Protein AF-A0A060BP38-F1 (afdb_monomer)

Organism: NCBI:txid157277

Structure (mmCIF, N/CA/C/O backbone):
data_AF-A0A060BP38-F1
#
_entry.id   AF-A0A060BP38-F1
#
loop_
_atom_site.group_PDB
_atom_site.id
_atom_site.type_symbol
_atom_site.label_atom_id
_atom_site.label_alt_id
_atom_site.label_comp_id
_atom_site.label_asym_id
_atom_site.label_entity_id
_atom_site.label_seq_id
_atom_site.pdbx_PDB_ins_code
_atom_site.Cartn_x
_atom_site.Cartn_y
_atom_site.Cartn_z
_atom_site.occupancy
_atom_site.B_iso_or_equiv
_atom_site.auth_seq_id
_atom_site.auth_comp_id
_atom_site.auth_asym_id
_atom_site.auth_atom_id
_atom_site.pdbx_PDB_model_num
ATOM 1 N N . MET A 1 1 ? -8.341 -36.238 33.546 1.00 37.19 1 MET A N 1
ATOM 2 C CA . MET A 1 1 ? -7.593 -36.518 32.301 1.00 37.19 1 MET A CA 1
ATOM 3 C C . MET A 1 1 ? -7.260 -35.201 31.612 1.00 37.19 1 MET A C 1
ATOM 5 O O . MET A 1 1 ? -8.121 -34.341 31.524 1.00 37.19 1 MET A O 1
ATOM 9 N N . ARG A 1 2 ? -5.976 -35.067 31.259 1.00 36.94 2 ARG A N 1
ATOM 10 C CA . ARG A 1 2 ? -5.231 -34.048 30.479 1.00 36.94 2 ARG A CA 1
ATOM 11 C C . ARG A 1 2 ? -6.098 -33.173 29.540 1.00 36.94 2 ARG A C 1
ATOM 13 O O . ARG A 1 2 ? -6.902 -33.711 28.799 1.00 36.94 2 ARG A O 1
ATOM 20 N N . SER A 1 3 ? -6.063 -31.841 29.684 1.00 38.38 3 SER A N 1
ATOM 21 C CA . SER A 1 3 ? -5.179 -30.884 28.969 1.00 38.38 3 SER A CA 1
ATOM 22 C C . SER A 1 3 ? -5.449 -30.795 27.460 1.00 38.38 3 SER A C 1
ATOM 24 O O . SER A 1 3 ? -5.231 -31.774 26.758 1.00 38.38 3 SER A O 1
ATOM 26 N N . ASN A 1 4 ? -5.861 -29.620 26.956 1.00 37.97 4 ASN A N 1
ATOM 27 C CA . ASN A 1 4 ? -4.975 -28.653 26.274 1.00 37.97 4 ASN A CA 1
ATOM 28 C C . ASN A 1 4 ? -5.787 -27.724 25.330 1.00 37.97 4 ASN A C 1
ATOM 30 O O . ASN A 1 4 ? -6.007 -28.056 24.171 1.00 37.97 4 ASN A O 1
ATOM 34 N N . SER A 1 5 ? -6.193 -26.536 25.792 1.00 39.47 5 SER A N 1
ATOM 35 C CA . SER A 1 5 ? -6.504 -25.414 24.887 1.00 39.47 5 SER A CA 1
ATOM 36 C C . SER A 1 5 ? -5.376 -24.412 25.033 1.00 39.47 5 SER A C 1
ATOM 38 O O . SER A 1 5 ? -5.380 -23.573 25.932 1.00 39.47 5 SER A O 1
ATOM 40 N N . SER A 1 6 ? -4.364 -24.565 24.183 1.00 40.12 6 SER A N 1
ATOM 41 C CA . SER A 1 6 ? -3.229 -23.660 24.062 1.00 40.12 6 SER A CA 1
ATOM 42 C C . SER A 1 6 ? -3.736 -22.244 23.794 1.00 40.12 6 SER A C 1
ATOM 44 O O . SER A 1 6 ? -4.094 -21.900 22.666 1.00 40.12 6 SER A O 1
ATOM 46 N N . ALA A 1 7 ? -3.779 -21.422 24.842 1.00 45.28 7 ALA A N 1
ATOM 47 C CA . ALA A 1 7 ? -3.919 -19.985 24.725 1.00 45.28 7 ALA A CA 1
ATOM 48 C C . ALA A 1 7 ? -2.702 -19.476 23.947 1.00 45.28 7 ALA A C 1
ATOM 50 O O . ALA A 1 7 ? -1.629 -19.277 24.511 1.00 45.28 7 ALA A O 1
ATOM 51 N N . THR A 1 8 ? -2.850 -19.322 22.631 1.00 42.62 8 THR A N 1
ATOM 52 C CA . THR A 1 8 ? -1.877 -18.612 21.801 1.00 42.62 8 THR A CA 1
ATOM 53 C C . THR A 1 8 ? -1.602 -17.266 22.472 1.00 42.62 8 THR A C 1
ATOM 55 O O . THR A 1 8 ? -2.559 -16.496 22.634 1.00 42.62 8 THR A O 1
ATOM 58 N N . PRO A 1 9 ? -0.359 -16.976 22.898 1.00 45.22 9 PRO A N 1
ATOM 59 C CA . PRO A 1 9 ? -0.040 -15.717 23.547 1.00 45.22 9 PRO A CA 1
ATOM 60 C C . PRO A 1 9 ? -0.418 -14.591 22.593 1.00 45.22 9 PRO A C 1
ATOM 62 O O . PRO A 1 9 ? 0.126 -14.496 21.493 1.00 45.22 9 PRO A O 1
ATOM 65 N N . ILE A 1 10 ? -1.393 -13.766 22.976 1.00 58.97 10 ILE A N 1
ATOM 66 C CA . ILE A 1 10 ? -1.665 -12.532 22.244 1.00 58.97 10 ILE A CA 1
ATOM 67 C C . ILE A 1 10 ? -0.373 -11.725 22.355 1.00 58.97 10 ILE A C 1
ATOM 69 O O . ILE A 1 10 ? 0.059 -11.468 23.484 1.00 58.97 10 ILE A O 1
ATOM 73 N N . PRO A 1 11 ? 0.273 -11.357 21.239 1.00 57.16 11 PRO A N 1
ATOM 74 C CA . PRO A 1 11 ? 1.526 -10.641 21.327 1.00 57.16 11 PRO A CA 1
ATOM 75 C C . PRO A 1 11 ? 1.292 -9.339 22.104 1.00 57.16 11 PRO A C 1
ATOM 77 O O . PRO A 1 11 ? 0.341 -8.590 21.863 1.00 57.16 11 PRO A O 1
ATOM 80 N N . THR A 1 12 ? 2.083 -9.169 23.162 1.00 59.12 12 THR A N 1
ATOM 81 C CA . THR A 1 12 ? 1.854 -8.197 24.228 1.00 59.12 12 THR A CA 1
ATOM 82 C C . THR A 1 12 ? 1.908 -6.784 23.665 1.00 59.12 12 THR A C 1
ATOM 84 O O . THR A 1 12 ? 2.858 -6.409 22.984 1.00 59.12 12 THR A O 1
ATOM 87 N N . ARG A 1 13 ? 0.911 -5.961 24.011 1.00 60.72 13 ARG A N 1
ATOM 88 C CA . ARG A 1 13 ? 0.808 -4.539 23.629 1.00 60.72 13 ARG A CA 1
ATOM 89 C C . ARG A 1 13 ? 2.143 -3.786 23.740 1.00 60.72 13 ARG A C 1
ATOM 91 O O . ARG A 1 13 ? 2.482 -3.011 22.859 1.00 60.72 13 ARG A O 1
ATOM 98 N N . LYS A 1 14 ? 2.918 -4.058 24.798 1.00 58.97 14 LYS A N 1
ATOM 99 C CA . LYS A 1 14 ? 4.245 -3.462 25.028 1.00 58.97 14 LYS A CA 1
ATOM 100 C C . LYS A 1 14 ? 5.256 -3.764 23.913 1.00 58.97 14 LYS A C 1
ATOM 102 O O . LYS A 1 14 ? 5.992 -2.869 23.531 1.00 58.97 14 LYS A O 1
ATOM 107 N N . HIS A 1 15 ? 5.289 -4.990 23.387 1.00 62.56 15 HIS A N 1
ATOM 108 C CA . HIS A 1 15 ? 6.222 -5.358 22.317 1.00 62.56 15 HIS A CA 1
ATOM 109 C C . HIS A 1 15 ? 5.901 -4.642 21.000 1.00 62.56 15 HIS A C 1
ATOM 111 O O . HIS A 1 15 ? 6.815 -4.202 20.310 1.00 62.56 15 HIS A O 1
ATOM 117 N N . PHE A 1 16 ? 4.619 -4.477 20.657 1.00 59.28 16 PHE A N 1
ATOM 118 C CA . PHE A 1 16 ? 4.248 -3.7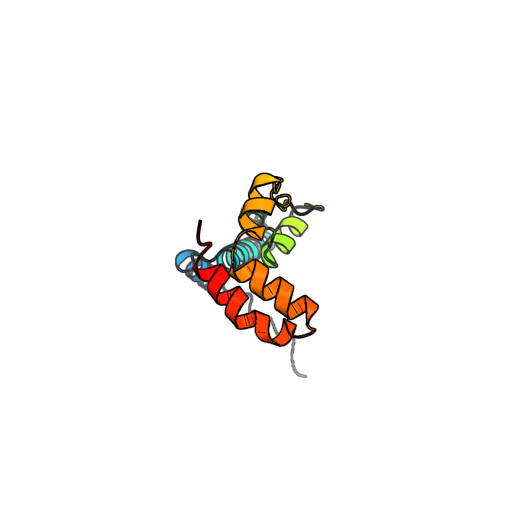49 19.439 1.00 59.28 16 PHE A CA 1
ATOM 119 C C . PHE A 1 16 ? 4.490 -2.250 19.534 1.00 59.28 16 PHE A C 1
ATOM 121 O O . PHE A 1 16 ? 4.917 -1.668 18.544 1.00 59.28 16 PHE A O 1
ATOM 128 N N . LEU A 1 17 ? 4.279 -1.651 20.708 1.00 60.81 17 LEU A N 1
ATOM 129 C CA . LEU A 1 17 ? 4.598 -0.241 20.934 1.00 60.81 17 LEU A CA 1
ATOM 130 C C . LEU A 1 17 ? 6.102 0.030 20.777 1.00 60.81 17 LEU A C 1
ATOM 132 O O . LEU A 1 17 ? 6.479 1.047 20.206 1.00 60.81 17 LEU A O 1
ATOM 136 N N . GLU A 1 18 ? 6.973 -0.890 21.209 1.00 62.44 18 GLU A N 1
ATOM 137 C CA . GLU A 1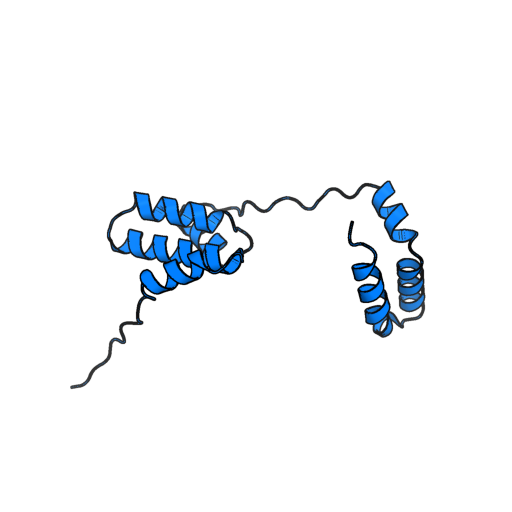 18 ? 8.418 -0.718 21.001 1.00 62.44 18 GLU A CA 1
ATOM 138 C C . GLU A 1 18 ? 8.809 -0.885 19.521 1.00 62.44 18 GLU A C 1
ATOM 140 O O . GLU A 1 18 ? 9.617 -0.119 19.006 1.00 62.44 18 GLU A O 1
ATOM 145 N N . ILE A 1 19 ? 8.190 -1.823 18.792 1.00 58.12 19 ILE A N 1
ATOM 146 C CA . ILE A 1 19 ? 8.396 -1.970 17.337 1.00 58.12 19 ILE A CA 1
ATOM 147 C C . ILE A 1 19 ? 7.908 -0.733 16.573 1.00 58.12 19 ILE A C 1
ATOM 149 O O . ILE A 1 19 ? 8.576 -0.303 15.636 1.00 58.12 19 ILE A O 1
ATOM 153 N N . GLU A 1 20 ? 6.773 -0.151 16.957 1.00 56.38 20 GLU A N 1
ATOM 154 C CA . GLU A 1 20 ? 6.268 1.103 16.390 1.00 56.38 20 GLU A CA 1
ATOM 155 C C . GLU A 1 20 ? 7.248 2.260 16.629 1.00 56.38 20 GLU A C 1
ATOM 157 O O . GLU A 1 20 ? 7.553 3.011 15.705 1.00 56.38 20 GLU A O 1
ATOM 162 N N . ARG A 1 21 ? 7.804 2.358 17.844 1.00 59.22 21 ARG A N 1
ATOM 163 C CA . ARG A 1 21 ? 8.748 3.418 18.227 1.00 59.22 21 ARG A CA 1
ATOM 164 C C . ARG A 1 21 ? 10.085 3.332 17.489 1.00 59.22 21 ARG A C 1
ATOM 166 O O . ARG A 1 21 ? 10.711 4.361 17.246 1.00 59.22 21 ARG A O 1
ATOM 173 N N . VAL A 1 22 ? 10.540 2.122 17.159 1.00 55.12 22 VAL A N 1
ATOM 174 C CA . VAL A 1 22 ? 11.869 1.890 16.564 1.00 55.12 22 VAL A CA 1
ATOM 175 C C . VAL A 1 22 ? 11.808 1.686 15.044 1.00 55.12 22 VAL A C 1
ATOM 177 O O . VAL A 1 22 ? 12.790 1.938 14.346 1.00 55.12 22 VAL A O 1
ATOM 180 N N . SER A 1 23 ? 10.669 1.269 14.484 1.00 54.56 23 SER A N 1
ATOM 181 C CA . SER A 1 23 ? 10.569 0.937 13.062 1.00 54.56 23 SER A CA 1
ATOM 182 C C . SER A 1 23 ? 9.951 2.062 12.231 1.00 54.56 23 SER A C 1
ATOM 184 O O . SER A 1 23 ? 8.741 2.281 12.218 1.00 54.56 23 SER A O 1
ATOM 186 N N . GLN A 1 24 ? 10.786 2.715 11.423 1.00 59.84 24 GLN A N 1
ATOM 187 C CA . GLN A 1 24 ? 10.346 3.643 10.371 1.00 59.84 24 GLN A CA 1
ATOM 188 C C . GLN A 1 24 ? 9.773 2.921 9.132 1.00 59.84 24 GLN A C 1
ATOM 190 O O . GLN A 1 24 ? 9.431 3.555 8.138 1.00 59.84 24 GLN A O 1
ATOM 195 N N . MET A 1 25 ? 9.682 1.586 9.158 1.00 75.19 25 MET A N 1
ATOM 196 C CA . MET A 1 25 ? 9.234 0.799 8.012 1.00 75.19 25 MET A CA 1
ATOM 197 C C . MET A 1 25 ? 7.697 0.702 7.985 1.00 75.19 25 MET A C 1
ATOM 199 O O . MET A 1 25 ? 7.110 0.209 8.956 1.00 75.19 25 MET A O 1
ATOM 203 N N . PRO A 1 26 ? 7.037 1.050 6.861 1.00 77.06 26 PRO A N 1
ATOM 204 C CA . PRO A 1 26 ? 5.576 0.997 6.706 1.00 77.06 26 PRO A CA 1
ATOM 205 C C . PRO A 1 26 ? 4.924 -0.325 7.149 1.00 77.06 26 PRO A C 1
ATOM 207 O O . PRO A 1 26 ? 3.842 -0.341 7.737 1.00 77.06 26 PRO 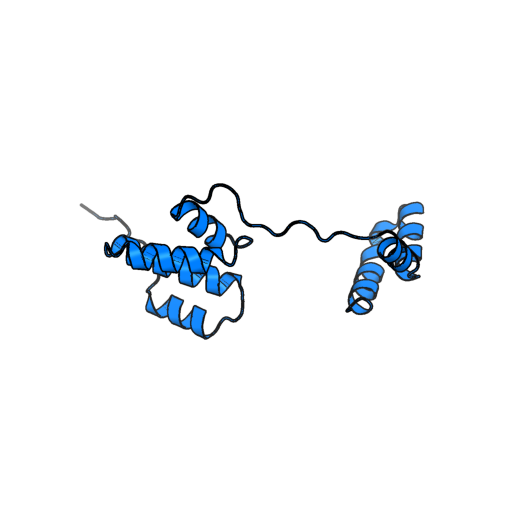A O 1
ATOM 210 N N . LEU A 1 27 ? 5.599 -1.456 6.909 1.00 81.88 27 LEU A N 1
ATOM 211 C CA . LEU A 1 27 ? 5.110 -2.788 7.279 1.00 81.88 27 LEU A CA 1
ATOM 212 C C . LEU A 1 27 ? 5.001 -2.984 8.798 1.00 81.88 27 LEU A C 1
ATOM 214 O O . LEU A 1 27 ? 4.035 -3.580 9.281 1.00 81.88 27 LEU A O 1
ATOM 218 N N . SER A 1 28 ? 5.996 -2.512 9.546 1.00 85.12 28 SER A N 1
ATOM 219 C CA . SER A 1 28 ? 6.052 -2.668 11.000 1.00 85.12 28 SER A CA 1
ATOM 220 C C . SER A 1 28 ? 5.018 -1.789 11.691 1.00 85.12 28 SER A C 1
ATOM 222 O O . SER A 1 28 ? 4.321 -2.267 12.585 1.00 85.12 28 SER A O 1
ATOM 224 N N . GLN A 1 29 ? 4.859 -0.547 11.224 1.00 88.62 29 GLN A N 1
ATOM 225 C CA . GLN A 1 29 ? 3.857 0.386 11.745 1.00 88.62 29 GLN A CA 1
ATOM 226 C C . GLN A 1 29 ? 2.441 -0.142 11.516 1.00 88.62 29 GLN A C 1
ATOM 228 O O . GLN A 1 29 ? 1.656 -0.241 12.457 1.00 88.62 29 GLN A O 1
ATOM 233 N N . SER A 1 30 ? 2.135 -0.597 10.296 1.00 93.38 30 SER A N 1
ATOM 234 C CA . SER A 1 30 ? 0.822 -1.174 9.999 1.00 93.38 30 SER A CA 1
ATOM 235 C C . SER A 1 30 ? 0.500 -2.393 10.871 1.00 93.38 30 SER A C 1
ATOM 237 O O . SER A 1 30 ? -0.617 -2.539 11.371 1.00 93.38 30 SER A O 1
ATOM 239 N N . ARG A 1 31 ? 1.495 -3.258 11.109 1.00 93.75 31 ARG A N 1
ATOM 240 C CA . ARG A 1 31 ? 1.358 -4.421 11.995 1.00 93.75 31 ARG A CA 1
ATOM 241 C C . ARG A 1 31 ? 1.062 -4.014 13.437 1.00 93.75 31 ARG A C 1
ATOM 243 O O . ARG A 1 31 ? 0.173 -4.609 14.044 1.00 93.75 31 ARG A O 1
ATOM 250 N N . ALA A 1 32 ? 1.817 -3.062 13.984 1.00 91.75 32 ALA A N 1
ATOM 251 C CA . ALA A 1 32 ? 1.643 -2.605 15.358 1.00 91.75 32 ALA A CA 1
ATOM 252 C C . ALA A 1 32 ? 0.236 -2.030 15.565 1.00 91.75 32 ALA A C 1
ATOM 254 O O . ALA A 1 32 ? -0.507 -2.506 16.425 1.00 91.75 32 ALA A O 1
ATOM 255 N N . GLU A 1 33 ? -0.169 -1.110 14.692 1.00 95.31 33 GLU A N 1
ATOM 256 C CA . GLU A 1 33 ? -1.486 -0.476 14.720 1.00 95.31 33 GLU A CA 1
ATOM 257 C C . GLU A 1 33 ? -2.624 -1.498 14.579 1.00 95.31 33 GLU A C 1
ATOM 259 O O . GLU A 1 33 ? -3.590 -1.477 15.340 1.00 95.31 33 GLU A O 1
ATOM 264 N N . TYR A 1 34 ? -2.496 -2.490 13.693 1.00 96.62 34 TYR A N 1
ATOM 265 C CA . TYR A 1 34 ? -3.503 -3.549 13.582 1.00 96.62 34 TYR A CA 1
ATOM 266 C C . TYR A 1 34 ? -3.697 -4.312 14.901 1.00 96.62 34 TYR A C 1
ATOM 268 O O . TYR A 1 34 ? -4.832 -4.538 15.336 1.00 96.62 34 TYR A O 1
ATOM 276 N N . TRP A 1 35 ? -2.606 -4.720 15.554 1.00 95.75 35 TRP A N 1
ATOM 277 C CA . TRP A 1 35 ? -2.694 -5.482 16.800 1.00 95.75 35 TRP A CA 1
ATOM 278 C C . TRP A 1 35 ? -3.155 -4.628 17.985 1.00 95.75 35 TRP A C 1
ATOM 280 O O . TRP A 1 35 ? -3.882 -5.143 18.838 1.00 95.75 35 TRP A O 1
ATOM 290 N N . LEU A 1 36 ? -2.830 -3.332 18.011 1.00 94.69 36 LEU A N 1
ATOM 291 C CA . LEU A 1 36 ? -3.418 -2.375 18.954 1.00 94.69 36 LEU A CA 1
ATOM 292 C C . LEU A 1 36 ? -4.935 -2.267 18.763 1.00 94.69 36 LEU A C 1
ATOM 294 O O . LEU A 1 36 ? -5.683 -2.343 19.740 1.00 94.69 36 LEU A O 1
ATOM 298 N N . GLY A 1 37 ? -5.399 -2.215 17.512 1.00 97.00 37 GLY A N 1
ATOM 299 C CA . GLY A 1 37 ? -6.822 -2.248 17.182 1.00 97.00 37 GLY A CA 1
ATOM 300 C C . GLY A 1 37 ? -7.510 -3.521 17.675 1.00 97.00 37 GLY A C 1
ATOM 301 O O . GLY A 1 37 ? -8.547 -3.451 18.334 1.00 97.00 37 GLY A O 1
ATOM 302 N N . ARG A 1 38 ? -6.885 -4.689 17.467 1.00 97.25 38 ARG A N 1
ATOM 303 C CA . ARG A 1 38 ? -7.386 -5.978 17.981 1.00 97.25 38 ARG A CA 1
ATOM 304 C C . ARG A 1 38 ? -7.437 -6.031 19.507 1.00 97.25 38 ARG A C 1
ATOM 306 O O . ARG A 1 38 ? -8.363 -6.625 20.059 1.00 97.25 38 ARG A O 1
ATOM 313 N N . ALA A 1 39 ? -6.455 -5.449 20.190 1.00 95.19 39 ALA A N 1
ATOM 314 C CA . ALA A 1 39 ? -6.436 -5.386 21.647 1.00 95.19 39 ALA A CA 1
ATOM 315 C C . ALA A 1 39 ? -7.551 -4.473 22.183 1.00 95.19 39 ALA A C 1
ATOM 317 O O . ALA A 1 39 ? -8.260 -4.862 23.109 1.00 95.19 39 ALA A O 1
ATOM 318 N N . ALA A 1 40 ? -7.751 -3.303 21.569 1.00 96.06 40 ALA A N 1
ATOM 319 C CA . ALA A 1 40 ? -8.831 -2.382 21.916 1.00 96.06 40 ALA A CA 1
ATOM 320 C C . ALA A 1 40 ? -10.224 -2.981 21.647 1.00 96.06 40 ALA A C 1
ATOM 322 O O . ALA A 1 40 ? -11.117 -2.849 22.481 1.00 96.06 40 ALA A O 1
ATOM 323 N N . GLU A 1 41 ? -10.389 -3.701 20.532 1.00 95.00 41 GLU A N 1
ATOM 324 C CA . GLU A 1 41 ? -11.621 -4.420 20.180 1.00 95.00 41 GLU A CA 1
ATOM 325 C C . GLU A 1 41 ? -11.969 -5.470 21.243 1.00 95.00 41 GLU A C 1
ATOM 327 O O . GLU A 1 41 ? -13.094 -5.503 21.736 1.00 95.00 41 GLU A O 1
ATOM 332 N N . ARG A 1 42 ? -10.984 -6.276 21.667 1.00 95.75 42 ARG A N 1
ATOM 333 C CA . ARG A 1 42 ? -11.158 -7.252 22.756 1.00 95.75 42 ARG A CA 1
ATOM 334 C C . ARG A 1 42 ? -11.464 -6.598 24.105 1.00 95.75 42 ARG A C 1
ATOM 336 O O . ARG A 1 42 ? -12.161 -7.200 24.911 1.00 95.75 42 ARG A O 1
ATOM 343 N N . ALA A 1 43 ? -10.956 -5.392 24.347 1.00 94.88 43 ALA A N 1
ATOM 344 C CA . ALA A 1 43 ? -11.232 -4.618 25.556 1.00 94.88 43 ALA A CA 1
ATOM 345 C C . ALA A 1 43 ? -12.584 -3.874 25.514 1.00 94.88 43 ALA A C 1
ATOM 347 O O . ALA A 1 43 ? -12.885 -3.113 26.429 1.00 94.88 43 ALA A O 1
ATOM 348 N N . GLY A 1 44 ? -13.382 -4.037 24.451 1.00 96.38 44 GLY A N 1
ATOM 349 C CA . GLY A 1 44 ? -14.672 -3.358 24.283 1.00 96.38 44 GLY A CA 1
ATOM 350 C C . GLY A 1 44 ? -14.568 -1.882 23.881 1.00 96.38 44 GLY A C 1
ATOM 351 O O . GLY A 1 44 ? -15.589 -1.230 23.666 1.00 96.38 44 GLY A O 1
ATOM 352 N N . ASN A 1 45 ? -13.357 -1.339 23.712 1.00 97.19 45 ASN A N 1
ATOM 353 C CA . ASN A 1 45 ? -13.158 0.045 23.290 1.00 97.19 45 ASN A CA 1
ATOM 354 C C . ASN A 1 45 ? -13.185 0.151 21.760 1.00 97.19 45 ASN A C 1
ATOM 356 O O . ASN A 1 45 ? -12.152 0.227 21.086 1.00 97.19 45 ASN A O 1
ATOM 360 N N . ARG A 1 46 ? -14.400 0.161 21.205 1.00 95.94 46 ARG A N 1
ATOM 361 C CA . ARG A 1 46 ? -14.628 0.207 19.754 1.00 95.94 46 ARG A CA 1
ATOM 362 C C . ARG A 1 46 ? -14.039 1.457 19.096 1.00 95.94 46 ARG A C 1
ATOM 364 O O . ARG A 1 46 ? -13.505 1.357 17.995 1.00 95.94 46 ARG A O 1
ATOM 371 N N . ASN A 1 47 ? -14.096 2.610 19.763 1.00 97.44 47 ASN A N 1
ATOM 372 C CA . ASN A 1 47 ? -13.561 3.861 19.218 1.00 97.44 47 ASN A CA 1
ATOM 373 C C . ASN A 1 47 ? -12.041 3.783 19.049 1.00 97.44 47 ASN A C 1
ATOM 375 O O . ASN A 1 47 ? -11.533 4.076 17.969 1.00 97.44 47 ASN A O 1
ATOM 379 N N . ALA A 1 48 ? -11.326 3.307 20.072 1.00 95.88 48 ALA A N 1
ATOM 380 C CA . ALA A 1 48 ? -9.885 3.092 19.974 1.00 95.88 48 ALA A CA 1
ATOM 381 C C . ALA A 1 48 ? -9.538 2.042 18.906 1.00 95.88 48 ALA A C 1
ATOM 383 O O . ALA A 1 48 ? -8.611 2.250 18.126 1.00 95.88 48 ALA A O 1
ATOM 384 N N . ALA A 1 49 ? -10.313 0.955 18.808 1.00 98.06 49 ALA A N 1
ATOM 385 C CA . ALA A 1 49 ? -10.105 -0.063 17.780 1.00 98.06 49 ALA A CA 1
ATOM 386 C C . ALA A 1 49 ? -10.190 0.520 16.362 1.00 98.06 49 ALA A C 1
ATOM 388 O O . ALA A 1 49 ? -9.292 0.306 15.549 1.00 98.06 49 ALA A O 1
ATOM 389 N N . VAL A 1 50 ? -11.231 1.311 16.083 1.00 98.12 50 VAL A N 1
ATOM 390 C CA . VAL A 1 50 ? -11.412 1.977 14.785 1.00 98.12 50 VAL A CA 1
ATOM 391 C C . VAL A 1 50 ? -10.270 2.949 14.493 1.00 98.12 50 VAL A C 1
ATOM 393 O O . VAL A 1 50 ? -9.794 2.982 13.360 1.00 98.12 50 VAL A O 1
ATOM 396 N N . THR A 1 51 ? -9.805 3.716 15.482 1.00 98.12 51 THR A N 1
ATOM 397 C CA . THR A 1 51 ? -8.661 4.628 15.314 1.00 98.12 51 THR A CA 1
ATOM 398 C C . THR A 1 51 ? -7.402 3.877 14.890 1.00 98.12 51 THR A C 1
ATOM 400 O O . THR A 1 51 ? -6.798 4.216 13.873 1.00 98.12 51 THR A O 1
ATOM 403 N N . HIS A 1 52 ? -7.056 2.809 15.604 1.00 97.88 52 HIS A N 1
ATOM 404 C CA . HIS A 1 52 ? -5.894 1.986 15.285 1.00 97.88 52 HIS A CA 1
ATOM 405 C C . HIS A 1 52 ? -6.024 1.295 13.919 1.00 97.88 52 HIS A C 1
ATOM 407 O O . HIS A 1 52 ? -5.086 1.290 13.122 1.00 97.88 52 HIS A O 1
ATOM 413 N N . TYR A 1 53 ? -7.211 0.792 13.566 1.00 98.12 53 TYR A N 1
ATOM 414 C CA . TYR A 1 53 ? -7.431 0.228 12.232 1.00 98.12 53 TYR A CA 1
ATOM 415 C C . TYR A 1 53 ? -7.301 1.272 11.116 1.00 98.12 53 TYR A C 1
ATOM 417 O O . TYR A 1 53 ? -6.734 0.971 10.066 1.00 98.12 53 TYR A O 1
ATOM 425 N N . LYS A 1 54 ? -7.767 2.508 11.330 1.00 97.31 54 LYS A N 1
ATOM 426 C CA . LYS A 1 54 ? -7.556 3.605 10.374 1.00 97.31 54 LYS A CA 1
ATOM 427 C C . LYS A 1 54 ? -6.071 3.913 10.198 1.00 97.31 54 LYS A C 1
ATOM 429 O O . LYS A 1 54 ? -5.637 4.109 9.067 1.00 97.31 54 LYS A O 1
ATOM 434 N N . ASN A 1 55 ? -5.291 3.920 11.279 1.00 96.25 55 ASN A N 1
ATOM 435 C CA . ASN A 1 55 ? -3.848 4.144 11.203 1.00 96.25 55 ASN A CA 1
ATOM 436 C C . ASN A 1 55 ? -3.124 3.016 10.461 1.00 96.25 55 ASN A C 1
ATOM 438 O O . ASN A 1 55 ? -2.358 3.299 9.543 1.00 96.25 55 ASN A O 1
ATOM 442 N N . ALA A 1 56 ? -3.427 1.752 10.765 1.00 95.88 56 ALA A N 1
ATOM 443 C CA . ALA A 1 56 ? -2.897 0.617 10.010 1.00 95.88 56 ALA A CA 1
ATOM 444 C C . ALA A 1 56 ? -3.281 0.686 8.520 1.00 95.88 56 ALA A C 1
ATOM 446 O O . ALA A 1 56 ? -2.460 0.385 7.648 1.00 95.88 56 ALA A O 1
ATOM 447 N N . GLY A 1 57 ? -4.510 1.129 8.233 1.00 95.75 57 GLY A N 1
ATOM 448 C CA . GLY A 1 57 ? -5.063 1.304 6.892 1.00 95.75 57 GLY A CA 1
ATOM 449 C C . GLY A 1 57 ? -4.421 2.417 6.056 1.00 95.75 57 GLY A C 1
ATOM 450 O O . GLY A 1 57 ? -4.609 2.419 4.842 1.00 95.75 57 GLY A O 1
ATOM 451 N N . LYS A 1 58 ? -3.604 3.302 6.652 1.00 93.88 58 LYS A N 1
ATOM 452 C CA . LYS A 1 58 ? -2.742 4.245 5.906 1.00 93.88 58 LYS A CA 1
ATOM 453 C C . LYS A 1 58 ? -1.672 3.528 5.074 1.00 93.88 58 LYS A C 1
ATOM 455 O O . LYS A 1 58 ? -1.090 4.133 4.181 1.00 93.88 58 LYS A O 1
ATOM 460 N N . PHE A 1 59 ? -1.447 2.238 5.329 1.00 93.06 59 PHE A N 1
ATOM 461 C CA . PHE A 1 59 ? -0.505 1.386 4.604 1.00 93.06 59 PHE A CA 1
ATOM 462 C C . PHE A 1 59 ? -1.235 0.268 3.827 1.00 93.06 59 PHE A C 1
ATOM 464 O O . PHE A 1 59 ? -1.057 -0.916 4.134 1.00 93.06 59 PHE A O 1
ATOM 471 N N . PRO A 1 60 ? -2.070 0.605 2.823 1.00 93.00 60 PRO A N 1
ATOM 472 C CA . PRO A 1 60 ? -3.002 -0.327 2.171 1.00 93.00 60 PRO A CA 1
ATOM 473 C C . PRO A 1 60 ? -2.324 -1.427 1.339 1.00 93.00 60 PRO A C 1
ATOM 475 O O . PRO A 1 60 ? -2.963 -2.417 0.985 1.00 93.00 60 PRO A O 1
ATOM 478 N N . THR A 1 61 ? -1.037 -1.278 1.022 1.00 92.00 61 THR A N 1
ATOM 479 C CA . THR A 1 61 ? -0.231 -2.289 0.316 1.00 92.00 61 THR A CA 1
ATOM 480 C C . THR A 1 61 ? 0.352 -3.348 1.253 1.00 92.00 61 THR A C 1
ATOM 482 O O . THR A 1 61 ? 0.901 -4.344 0.791 1.00 92.00 61 THR A O 1
ATOM 485 N N . THR A 1 62 ? 0.232 -3.167 2.570 1.00 92.62 62 THR A N 1
ATOM 486 C CA . THR A 1 62 ? 0.690 -4.144 3.563 1.00 92.62 62 THR A CA 1
ATOM 487 C C . THR A 1 62 ? -0.436 -5.104 3.942 1.00 92.62 62 THR A C 1
ATOM 489 O O . THR A 1 62 ? -1.602 -4.716 3.999 1.00 92.62 62 THR A O 1
ATOM 492 N N . TYR A 1 63 ? -0.088 -6.345 4.295 1.00 92.19 63 TYR A N 1
ATOM 493 C CA . TYR A 1 63 ? -1.063 -7.341 4.758 1.00 92.19 63 TYR A CA 1
ATOM 494 C C . TYR A 1 63 ? -1.928 -6.831 5.927 1.00 92.19 63 TYR A C 1
ATOM 496 O O . TYR A 1 63 ? -3.151 -6.960 5.916 1.00 92.19 63 TYR A O 1
ATOM 504 N N . TYR A 1 64 ? -1.305 -6.200 6.927 1.00 95.06 64 TYR A N 1
ATOM 505 C CA . TYR A 1 64 ? -2.014 -5.699 8.107 1.00 95.06 64 TYR A CA 1
ATOM 506 C C . TYR A 1 64 ? -2.874 -4.466 7.816 1.00 95.06 64 TYR A C 1
ATOM 508 O O . TYR A 1 64 ? -3.948 -4.336 8.402 1.00 95.06 64 TYR A O 1
ATOM 516 N N . GLY A 1 65 ? -2.474 -3.622 6.862 1.00 95.88 65 GLY A N 1
ATOM 517 C CA . GLY A 1 65 ? -3.295 -2.508 6.401 1.00 95.88 65 GLY A CA 1
ATOM 518 C C . GLY A 1 65 ? -4.560 -2.998 5.709 1.00 95.88 65 GLY A C 1
ATOM 519 O O . GLY A 1 65 ? -5.648 -2.514 6.010 1.00 95.88 65 GLY A O 1
ATOM 520 N N . GLN A 1 66 ? -4.453 -4.029 4.867 1.00 95.81 66 GLN A N 1
ATOM 521 C CA . GLN A 1 66 ? -5.610 -4.650 4.213 1.00 95.81 66 GLN A CA 1
ATOM 522 C C . GLN A 1 66 ? -6.570 -5.291 5.224 1.00 95.81 66 GLN A C 1
ATOM 524 O O . GLN A 1 66 ? -7.781 -5.071 5.155 1.00 95.81 66 GLN A O 1
ATOM 529 N N . LEU A 1 67 ? -6.045 -6.025 6.213 1.00 96.44 67 LEU A N 1
ATOM 530 C CA . LEU A 1 67 ? -6.870 -6.588 7.285 1.00 96.44 67 LEU A CA 1
ATOM 531 C C . LEU A 1 67 ? -7.564 -5.503 8.120 1.00 96.44 67 LEU A C 1
ATOM 533 O O . LEU A 1 67 ? -8.730 -5.663 8.483 1.00 96.44 67 LEU A O 1
ATOM 537 N N . ALA A 1 68 ? -6.867 -4.413 8.439 1.00 97.62 68 ALA A N 1
ATOM 538 C CA . ALA A 1 68 ? -7.425 -3.302 9.201 1.00 97.62 68 ALA A CA 1
ATOM 539 C C . ALA A 1 68 ? -8.543 -2.579 8.434 1.00 97.62 68 ALA A C 1
ATOM 541 O O . ALA A 1 68 ? -9.609 -2.327 8.993 1.00 97.62 68 ALA A O 1
ATOM 542 N N . LEU A 1 69 ? -8.338 -2.316 7.141 1.00 97.62 69 LEU A N 1
ATOM 543 C CA . LEU A 1 69 ? -9.344 -1.738 6.249 1.00 97.62 69 LEU A CA 1
ATOM 544 C C . LEU A 1 69 ? -10.592 -2.628 6.157 1.00 97.62 69 LEU A C 1
ATOM 546 O O . LEU A 1 69 ? -11.713 -2.136 6.300 1.00 97.62 69 LEU A O 1
ATOM 550 N N . SER A 1 70 ? -10.405 -3.944 6.030 1.00 96.19 70 SER A N 1
ATOM 551 C CA . SER A 1 70 ? -11.504 -4.916 6.052 1.00 96.19 70 SER A CA 1
ATOM 552 C C . SER A 1 70 ? -12.306 -4.857 7.362 1.00 96.19 70 SER A C 1
ATOM 554 O O . SER A 1 70 ? -13.537 -4.845 7.333 1.00 96.19 70 SER A O 1
ATOM 556 N N . ARG A 1 71 ? -11.631 -4.727 8.516 1.00 96.56 71 ARG A N 1
ATOM 557 C CA . ARG A 1 71 ? -1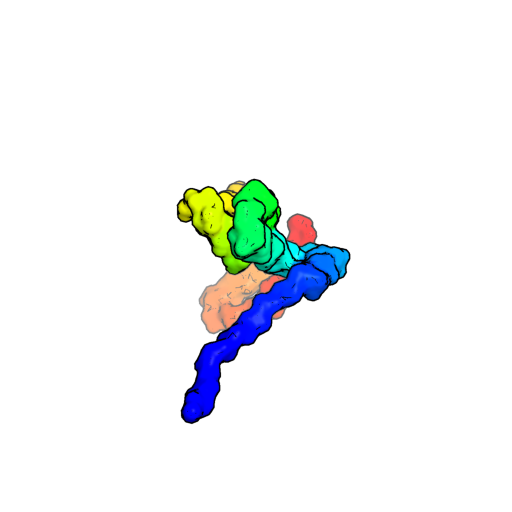2.278 -4.614 9.840 1.00 96.56 71 ARG A CA 1
ATOM 558 C C . ARG A 1 71 ? -13.183 -3.391 9.973 1.00 96.56 71 ARG A C 1
ATOM 560 O O . ARG A 1 71 ? -14.169 -3.457 10.702 1.00 96.56 71 ARG A O 1
ATOM 567 N N . ILE A 1 72 ? -12.870 -2.301 9.275 1.00 96.62 72 ILE A N 1
ATOM 568 C CA . ILE A 1 72 ? -13.678 -1.071 9.267 1.00 96.62 72 ILE A CA 1
ATOM 569 C C . ILE A 1 72 ? -14.604 -0.963 8.045 1.00 96.62 72 ILE A C 1
ATOM 571 O O . ILE A 1 72 ? -15.169 0.099 7.799 1.00 96.62 72 ILE A O 1
ATOM 575 N N . GLY A 1 73 ? -14.792 -2.056 7.296 1.00 95.62 73 GLY A N 1
ATOM 576 C CA . GLY A 1 73 ? -15.768 -2.143 6.207 1.00 95.62 73 GLY A CA 1
ATOM 577 C C . GLY A 1 73 ? -15.316 -1.546 4.873 1.00 95.62 73 GLY A C 1
ATOM 578 O O . GLY A 1 73 ? -16.142 -1.379 3.975 1.00 95.62 73 GLY A O 1
ATOM 579 N N . VAL A 1 74 ? -14.027 -1.241 4.707 1.00 95.19 74 VAL A N 1
ATOM 580 C CA . VAL A 1 74 ? -13.480 -0.781 3.425 1.00 95.19 74 VAL A CA 1
ATOM 581 C C . VAL A 1 74 ? -13.356 -1.980 2.485 1.00 95.19 74 VAL A C 1
ATOM 583 O O . VAL A 1 74 ? -12.555 -2.885 2.711 1.00 95.19 74 VAL A O 1
ATOM 586 N N . LYS A 1 75 ? -14.183 -1.994 1.434 1.00 88.81 75 LYS A N 1
ATOM 587 C CA . LYS A 1 75 ? -14.253 -3.089 0.449 1.00 88.81 75 LYS A CA 1
ATOM 588 C C . LYS A 1 75 ? -13.256 -2.940 -0.697 1.00 88.81 75 LYS A C 1
ATOM 590 O O . LYS A 1 75 ? -12.823 -3.937 -1.261 1.00 88.81 75 LYS A O 1
ATOM 595 N N . GLN A 1 76 ? -12.909 -1.703 -1.041 1.00 88.69 76 GLN A N 1
ATOM 596 C CA . GLN A 1 76 ? -11.968 -1.391 -2.108 1.00 88.69 76 GLN A CA 1
ATOM 597 C C . GLN A 1 76 ? -10.733 -0.738 -1.504 1.00 88.69 76 GLN A C 1
ATOM 599 O O . GLN A 1 76 ? -10.841 0.250 -0.777 1.00 88.69 76 GLN A O 1
ATOM 604 N N . LEU A 1 77 ? -9.563 -1.314 -1.776 1.00 86.56 77 LEU A N 1
ATOM 605 C CA . LEU A 1 77 ? -8.314 -0.797 -1.236 1.00 86.56 77 LEU A CA 1
ATOM 606 C C . LEU A 1 77 ? -8.012 0.582 -1.842 1.00 86.56 77 LEU A C 1
ATOM 608 O O . LEU A 1 77 ? -8.060 0.719 -3.067 1.00 86.56 77 LEU A O 1
ATOM 612 N N . PRO A 1 78 ? -7.665 1.588 -1.019 1.00 86.38 78 PRO A N 1
ATOM 613 C CA . PRO A 1 78 ? -7.295 2.918 -1.485 1.00 86.38 78 PRO A CA 1
ATOM 614 C C . PRO A 1 78 ? -5.854 2.898 -2.014 1.00 86.38 78 PRO A C 1
ATOM 616 O O . PRO A 1 78 ? -4.939 3.446 -1.406 1.00 86.38 78 PRO A O 1
ATOM 619 N N . ILE A 1 79 ? -5.631 2.192 -3.121 1.00 85.69 79 ILE A N 1
ATOM 620 C CA . ILE A 1 79 ? -4.330 2.125 -3.787 1.00 85.69 79 ILE A CA 1
ATOM 621 C C . ILE A 1 79 ? -4.256 3.282 -4.779 1.00 85.69 79 ILE A C 1
ATOM 623 O O . ILE A 1 79 ? -5.184 3.492 -5.561 1.00 85.69 79 ILE A O 1
ATOM 627 N N . ALA A 1 80 ? -3.156 4.036 -4.738 1.00 84.69 80 ALA A N 1
ATOM 628 C CA . ALA A 1 80 ? -2.914 5.089 -5.712 1.00 84.69 80 ALA A CA 1
ATOM 629 C C . ALA A 1 80 ? -2.896 4.495 -7.134 1.00 84.69 80 ALA A C 1
ATOM 631 O O . ALA A 1 80 ? -2.331 3.415 -7.336 1.00 84.69 80 ALA A O 1
ATOM 632 N N . PRO A 1 81 ? -3.506 5.168 -8.124 1.00 85.12 81 PRO A N 1
ATOM 633 C CA . PRO A 1 81 ? -3.418 4.723 -9.504 1.00 85.12 81 PRO A CA 1
ATOM 634 C C . PRO A 1 81 ? -1.958 4.723 -9.964 1.00 85.12 81 PRO A C 1
ATOM 636 O O . PRO A 1 81 ? -1.126 5.477 -9.452 1.00 85.12 81 PRO A O 1
ATOM 639 N N . ALA A 1 82 ? -1.656 3.892 -10.961 1.00 84.00 82 ALA A N 1
ATOM 640 C CA . ALA A 1 82 ? -0.348 3.918 -11.596 1.00 84.00 82 ALA A CA 1
ATOM 641 C C . ALA A 1 82 ? -0.042 5.339 -12.118 1.00 84.00 82 ALA A C 1
ATOM 643 O O . ALA A 1 82 ? -0.944 6.002 -12.647 1.00 84.00 82 ALA A O 1
ATOM 644 N N . PRO A 1 83 ? 1.207 5.820 -11.984 1.00 85.50 83 PRO A N 1
ATOM 645 C CA . PRO A 1 83 ? 1.578 7.135 -12.480 1.00 85.50 83 PRO A CA 1
ATOM 646 C C . PRO A 1 83 ? 1.351 7.213 -13.992 1.00 85.50 83 PRO A C 1
ATOM 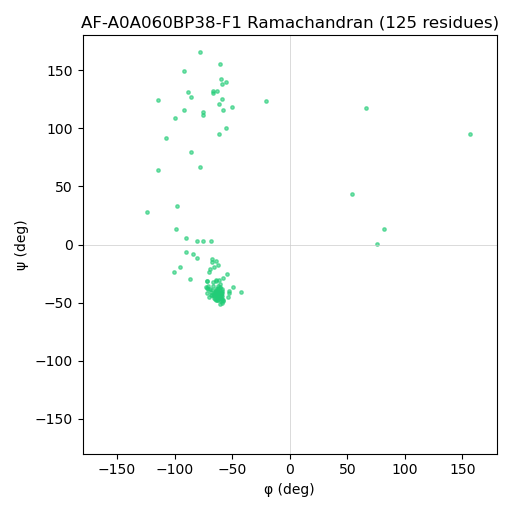648 O O . PRO A 1 83 ? 1.596 6.261 -14.738 1.00 85.50 83 PRO A O 1
ATOM 651 N N . ARG A 1 84 ? 0.884 8.371 -14.464 1.00 88.56 84 ARG A N 1
ATOM 652 C CA . ARG A 1 84 ? 0.723 8.614 -15.897 1.00 88.56 84 ARG A CA 1
ATOM 653 C C . ARG A 1 84 ? 2.098 8.852 -16.516 1.00 88.56 84 ARG A C 1
ATOM 655 O O . ARG A 1 84 ? 2.732 9.861 -16.234 1.00 88.56 84 ARG A O 1
ATOM 662 N N . ILE A 1 85 ? 2.529 7.945 -17.389 1.00 89.38 85 ILE A N 1
ATOM 663 C CA . ILE A 1 85 ? 3.782 8.086 -18.142 1.00 89.38 85 ILE A CA 1
ATOM 664 C C . ILE A 1 85 ? 3.479 8.771 -19.478 1.00 89.38 85 ILE A C 1
ATOM 666 O O . ILE A 1 85 ? 2.752 8.218 -20.311 1.00 89.38 85 ILE A O 1
ATOM 670 N N . ASP A 1 86 ? 4.027 9.967 -19.689 1.00 92.88 86 ASP A N 1
ATOM 671 C CA . ASP A 1 86 ? 3.875 10.705 -20.942 1.00 92.88 86 ASP A CA 1
ATOM 672 C 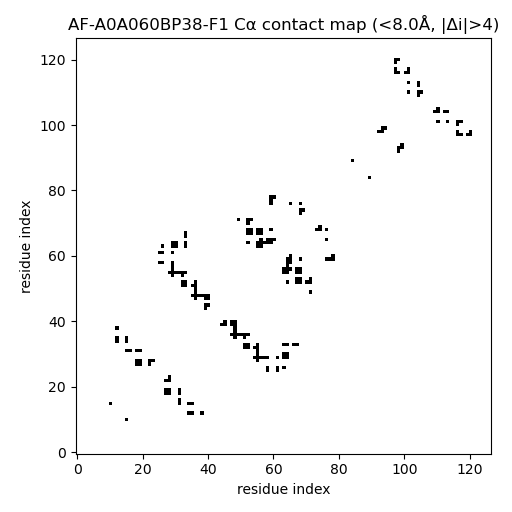C . ASP A 1 86 ? 4.794 10.166 -22.061 1.00 92.88 86 ASP A C 1
ATOM 674 O O . ASP A 1 86 ? 5.708 9.363 -21.846 1.00 92.88 86 ASP A O 1
ATOM 678 N N . ALA A 1 87 ? 4.526 10.576 -23.304 1.00 93.69 87 ALA A N 1
ATOM 679 C CA . ALA A 1 87 ? 5.313 10.134 -24.457 1.00 93.69 87 ALA A CA 1
ATOM 680 C C . ALA A 1 87 ? 6.775 10.611 -24.381 1.00 93.69 87 ALA A C 1
ATOM 682 O O . ALA A 1 87 ? 7.679 9.915 -24.845 1.00 93.69 87 ALA A O 1
ATOM 683 N N . ALA A 1 88 ? 7.014 11.774 -23.769 1.00 92.12 88 ALA A N 1
ATOM 684 C CA . ALA A 1 88 ? 8.346 12.343 -23.623 1.00 92.12 88 ALA A CA 1
ATOM 685 C C . ALA A 1 88 ? 9.216 11.518 -22.659 1.00 92.12 88 ALA A C 1
ATOM 687 O O . ALA A 1 88 ? 10.360 11.215 -22.989 1.00 92.12 88 ALA A O 1
ATOM 688 N N . ALA A 1 89 ? 8.675 11.090 -21.517 1.00 89.50 89 ALA A N 1
ATOM 689 C CA . ALA A 1 89 ? 9.337 10.209 -20.561 1.00 89.50 89 ALA A CA 1
ATOM 690 C C . ALA A 1 89 ? 9.637 8.846 -21.180 1.00 89.50 89 ALA A C 1
ATOM 692 O O . ALA A 1 89 ? 10.760 8.365 -21.058 1.00 89.50 89 ALA A O 1
ATOM 693 N N . LYS A 1 90 ? 8.689 8.263 -21.928 1.00 90.69 90 LYS A N 1
ATOM 694 C CA . LYS A 1 90 ? 8.939 7.017 -22.675 1.00 90.69 90 LYS A CA 1
ATOM 695 C C . LYS A 1 90 ? 10.090 7.170 -23.666 1.00 90.69 90 LYS A C 1
ATOM 697 O O . LYS A 1 90 ? 10.953 6.300 -23.732 1.00 90.69 90 LYS A O 1
ATOM 702 N N . LYS A 1 91 ? 10.128 8.279 -24.413 1.00 93.38 91 LYS A N 1
ATOM 703 C CA . LYS A 1 91 ? 11.193 8.552 -25.387 1.00 93.38 91 LYS A CA 1
ATOM 704 C C . LYS A 1 91 ? 12.550 8.751 -24.710 1.00 93.38 91 LYS A C 1
ATOM 706 O O . LYS A 1 91 ? 13.531 8.188 -25.182 1.00 93.38 91 LYS A O 1
ATOM 711 N N . ARG A 1 92 ? 12.606 9.506 -23.605 1.00 91.25 92 ARG A N 1
ATOM 712 C CA . ARG A 1 92 ? 13.831 9.666 -22.802 1.00 91.25 92 ARG A CA 1
ATOM 713 C C . ARG A 1 92 ? 14.320 8.316 -22.284 1.00 91.25 92 ARG A C 1
ATOM 715 O O . ARG A 1 92 ? 15.470 7.969 -22.526 1.00 91.25 92 ARG A O 1
ATOM 722 N N . PHE A 1 93 ? 13.430 7.518 -21.695 1.00 92.00 93 PHE A N 1
ATOM 723 C CA . PHE A 1 93 ? 13.772 6.187 -21.202 1.00 92.00 93 PHE A CA 1
ATOM 724 C C . PHE A 1 93 ? 14.336 5.289 -22.319 1.00 92.00 93 PHE A C 1
ATOM 726 O O . PHE A 1 93 ? 15.416 4.723 -22.183 1.00 92.00 93 PHE A O 1
ATOM 733 N N . ALA A 1 94 ? 13.657 5.231 -23.468 1.00 92.50 94 ALA A N 1
ATOM 734 C CA . ALA A 1 94 ? 14.090 4.449 -24.629 1.00 92.50 94 ALA A CA 1
ATOM 735 C C . ALA A 1 94 ? 15.402 4.947 -25.270 1.00 92.50 94 ALA A C 1
ATOM 737 O O . ALA A 1 94 ? 16.053 4.204 -26.003 1.00 92.50 94 ALA A O 1
ATOM 738 N N . SER A 1 95 ? 15.794 6.199 -25.016 1.00 93.06 95 SER A N 1
ATOM 739 C CA . SER A 1 95 ? 17.037 6.773 -25.538 1.00 93.06 95 SER A CA 1
ATOM 740 C C . SER A 1 95 ? 18.285 6.385 -24.739 1.00 93.06 95 SER A C 1
ATOM 742 O O . SER A 1 95 ? 19.390 6.603 -25.228 1.00 93.06 95 SER A O 1
ATOM 744 N N . HIS A 1 96 ? 18.142 5.790 -23.547 1.00 93.94 96 HIS A N 1
ATOM 745 C CA . HIS A 1 96 ? 19.299 5.325 -22.785 1.00 93.94 96 HIS A CA 1
ATOM 746 C C . HIS A 1 96 ? 20.001 4.173 -23.504 1.00 93.94 96 HIS A C 1
ATOM 748 O O . HIS A 1 96 ? 19.381 3.166 -23.841 1.00 93.94 96 HIS A O 1
ATOM 754 N N . GLU A 1 97 ? 21.320 4.287 -23.653 1.00 93.19 97 GLU A N 1
ATOM 755 C CA . GLU A 1 97 ? 22.164 3.266 -24.282 1.00 93.19 97 GLU A CA 1
ATOM 756 C C . GLU A 1 97 ? 21.961 1.883 -23.646 1.00 93.19 97 GLU A C 1
ATOM 758 O O . GLU A 1 97 ? 21.800 0.895 -24.353 1.00 93.19 97 GLU A O 1
ATOM 763 N N . LEU A 1 98 ? 21.851 1.807 -22.315 1.00 93.44 98 LEU A N 1
ATOM 764 C CA . LEU A 1 98 ? 21.594 0.544 -21.614 1.00 93.44 98 LEU A CA 1
ATOM 765 C C . LEU A 1 98 ? 20.242 -0.076 -21.999 1.00 93.44 98 LEU A C 1
ATOM 767 O O . LEU A 1 98 ? 20.147 -1.293 -22.116 1.00 93.44 98 LEU A O 1
ATOM 771 N N . VAL A 1 99 ? 19.211 0.740 -22.241 1.00 94.62 99 VAL A N 1
ATOM 772 C CA . VAL A 1 99 ? 17.903 0.260 -22.720 1.00 94.62 99 VAL A CA 1
ATOM 773 C C . VAL A 1 99 ? 18.017 -0.265 -24.149 1.00 94.62 99 VAL A C 1
ATOM 775 O O . VAL A 1 99 ? 17.482 -1.326 -24.458 1.00 94.62 99 VAL A O 1
ATOM 778 N N . GLN A 1 100 ? 18.772 0.419 -25.008 1.00 94.81 100 GLN A N 1
ATOM 779 C CA . GLN A 1 100 ? 19.021 -0.034 -26.378 1.00 94.81 100 GLN A CA 1
ATOM 780 C C . GLN A 1 100 ? 19.823 -1.342 -26.419 1.00 94.81 100 GLN A C 1
ATOM 782 O O . GLN A 1 100 ? 19.485 -2.241 -27.188 1.00 94.81 100 GLN A O 1
ATOM 787 N N . VAL A 1 101 ? 20.839 -1.483 -25.562 1.00 94.38 101 VAL A N 1
ATOM 788 C CA . VAL A 1 101 ? 21.630 -2.714 -25.419 1.00 94.38 101 VAL A CA 1
ATOM 789 C C . VAL A 1 101 ? 20.755 -3.874 -24.949 1.00 94.38 101 VAL A C 1
ATOM 791 O O . VAL A 1 101 ? 20.829 -4.954 -25.532 1.00 94.38 101 VAL A O 1
ATOM 794 N N . MET A 1 102 ? 19.893 -3.656 -23.950 1.00 93.69 102 MET A N 1
ATOM 795 C CA . MET A 1 102 ? 18.965 -4.687 -23.471 1.00 93.69 102 MET A CA 1
ATOM 796 C C . MET A 1 102 ? 17.990 -5.136 -24.561 1.00 93.69 102 MET A C 1
ATOM 798 O O . MET A 1 102 ? 17.857 -6.337 -24.787 1.00 93.69 102 MET A O 1
ATOM 802 N N . ASN A 1 103 ? 17.391 -4.191 -25.297 1.00 93.75 103 ASN A N 1
ATOM 803 C CA . ASN A 1 103 ? 16.515 -4.512 -26.428 1.00 93.75 103 ASN A CA 1
ATOM 804 C C . ASN A 1 103 ? 17.264 -5.322 -27.496 1.00 93.75 103 ASN A C 1
ATOM 806 O O . ASN A 1 103 ? 16.748 -6.314 -28.000 1.00 93.75 103 ASN A O 1
ATOM 810 N N . LYS A 1 104 ? 18.516 -4.954 -27.805 1.00 94.94 104 LYS A N 1
ATOM 811 C CA . LYS A 1 104 ? 19.320 -5.681 -28.794 1.00 94.94 104 LYS A CA 1
ATOM 812 C C . LYS A 1 104 ? 19.672 -7.099 -28.342 1.00 94.94 104 LYS A C 1
ATOM 814 O O . LYS A 1 104 ? 19.750 -8.000 -29.171 1.00 94.94 104 LYS A O 1
ATOM 819 N N . LEU A 1 105 ? 19.918 -7.303 -27.051 1.00 93.50 105 LEU A N 1
ATOM 820 C CA . LEU A 1 105 ? 20.161 -8.630 -26.487 1.00 93.50 105 LEU A CA 1
ATOM 821 C C . LEU A 1 105 ? 18.894 -9.485 -26.497 1.00 93.50 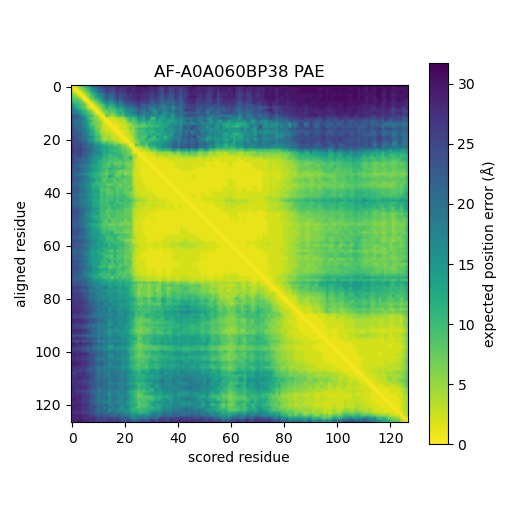105 LEU A C 1
ATOM 823 O O . LEU A 1 105 ? 18.979 -10.671 -26.816 1.00 93.50 105 LEU A O 1
ATOM 827 N N . ASP A 1 106 ? 17.735 -8.890 -26.223 1.00 92.88 106 ASP A N 1
ATOM 828 C CA . ASP A 1 106 ? 16.443 -9.570 -26.332 1.00 92.88 106 ASP A CA 1
ATOM 829 C C . ASP A 1 106 ? 16.150 -9.984 -27.781 1.00 92.88 106 ASP A C 1
ATOM 831 O O . ASP A 1 106 ? 15.819 -11.146 -28.018 1.00 92.88 106 ASP A O 1
ATOM 835 N N . ASP A 1 107 ? 16.404 -9.108 -28.762 1.00 94.81 107 ASP A N 1
ATOM 836 C CA . ASP A 1 107 ? 16.287 -9.424 -30.198 1.00 94.81 107 ASP A CA 1
ATOM 837 C C . ASP A 1 107 ? 17.175 -10.611 -30.620 1.00 94.81 107 ASP A C 1
ATOM 839 O O . ASP A 1 107 ? 16.863 -11.340 -31.562 1.00 94.81 107 ASP A O 1
ATOM 843 N N . LEU A 1 108 ? 18.303 -10.814 -29.931 1.00 95.19 108 LEU A N 1
ATOM 844 C CA . LEU A 1 108 ? 19.240 -11.919 -30.160 1.00 95.19 108 LEU A CA 1
ATOM 845 C C . LEU A 1 108 ? 18.920 -13.168 -29.320 1.00 95.19 108 LEU A C 1
ATOM 847 O O . LEU A 1 108 ? 19.703 -14.125 -29.323 1.00 95.19 108 LEU A O 1
ATOM 851 N N . ASN A 1 109 ? 17.799 -13.174 -28.591 1.00 92.75 109 ASN A N 1
ATOM 852 C CA . ASN A 1 109 ? 17.416 -14.219 -27.642 1.00 92.75 109 ASN A CA 1
ATOM 853 C C . ASN A 1 109 ? 18.524 -14.478 -26.595 1.00 92.75 109 ASN A C 1
ATOM 855 O O . ASN A 1 109 ? 18.922 -15.616 -26.330 1.00 92.75 109 ASN A O 1
ATOM 859 N N . ARG A 1 110 ? 19.099 -13.386 -26.072 1.00 91.38 110 ARG A N 1
ATOM 860 C CA . ARG A 1 110 ? 20.162 -13.332 -25.047 1.00 91.38 110 ARG A CA 1
ATOM 861 C C . ARG A 1 110 ? 19.751 -12.485 -23.834 1.00 91.38 110 ARG A C 1
ATOM 863 O O . ARG A 1 110 ? 20.599 -11.907 -23.152 1.00 91.38 110 ARG A O 1
ATOM 870 N N . GLY A 1 111 ? 18.447 -12.407 -23.566 1.00 86.00 111 GLY A N 1
ATOM 871 C CA . GLY A 1 111 ? 17.883 -11.639 -22.452 1.00 86.00 111 GLY A CA 1
ATOM 872 C C . GLY A 1 111 ? 18.332 -12.115 -21.066 1.00 86.00 111 GLY A C 1
ATOM 873 O O . GLY A 1 111 ? 18.303 -11.348 -20.106 1.00 86.00 111 GLY A O 1
ATOM 874 N N . ASP A 1 112 ? 18.858 -13.340 -20.954 1.00 88.69 112 ASP A N 1
ATOM 875 C CA . ASP A 1 112 ? 19.511 -13.868 -19.749 1.00 88.69 112 ASP A CA 1
ATOM 876 C C . ASP A 1 112 ? 20.660 -12.969 -19.252 1.00 88.69 112 ASP A C 1
ATOM 878 O O . ASP A 1 112 ? 20.951 -12.911 -18.054 1.00 88.69 112 ASP A O 1
ATOM 882 N N . ARG A 1 113 ? 21.267 -12.194 -20.159 1.00 88.00 113 ARG A N 1
ATOM 883 C CA . ARG A 1 113 ? 22.377 -11.275 -19.870 1.00 88.00 113 ARG A CA 1
ATOM 884 C C . ARG A 1 113 ? 21.932 -9.865 -19.479 1.00 88.00 113 ARG A C 1
ATOM 886 O O . ARG A 1 113 ? 22.767 -9.068 -19.053 1.00 88.00 113 ARG A O 1
ATOM 893 N N . ASN A 1 114 ? 20.638 -9.548 -19.561 1.00 90.75 114 ASN A N 1
ATOM 894 C CA . ASN A 1 114 ? 20.138 -8.196 -19.294 1.00 90.75 114 ASN A CA 1
ATOM 895 C C . ASN A 1 114 ? 20.238 -7.789 -17.821 1.00 90.75 114 ASN A C 1
ATOM 897 O O . ASN A 1 114 ? 20.304 -6.599 -17.526 1.00 90.75 114 ASN A O 1
ATOM 901 N N . THR A 1 115 ? 20.339 -8.746 -16.892 1.00 90.12 115 THR A N 1
ATOM 902 C CA . THR A 1 115 ? 20.375 -8.478 -15.443 1.00 90.12 115 THR A CA 1
ATOM 903 C C . THR A 1 115 ? 21.445 -7.455 -15.040 1.00 90.12 115 THR A C 1
ATOM 905 O O . THR A 1 115 ? 21.181 -6.602 -14.193 1.00 90.12 115 THR A O 1
ATOM 908 N N . MET A 1 116 ? 22.643 -7.501 -15.640 1.00 88.81 116 MET A N 1
ATOM 909 C CA . MET A 1 116 ? 23.709 -6.543 -15.314 1.00 88.81 116 MET A CA 1
ATOM 910 C C . MET A 1 116 ? 23.418 -5.135 -15.852 1.00 88.81 116 MET A C 1
ATOM 912 O O . MET A 1 116 ? 23.657 -4.151 -15.157 1.00 88.81 116 MET A O 1
ATOM 916 N N . PHE A 1 117 ? 22.829 -5.036 -17.046 1.00 91.00 117 PHE A N 1
ATOM 917 C CA . PHE A 1 117 ? 22.450 -3.762 -17.659 1.00 91.00 117 PHE A CA 1
ATOM 918 C C . PHE A 1 117 ? 21.236 -3.133 -16.965 1.00 91.00 117 PHE A C 1
ATOM 920 O O . PHE A 1 117 ? 21.222 -1.923 -16.763 1.00 91.00 117 PHE A O 1
ATOM 927 N N . MET A 1 118 ? 20.263 -3.940 -16.521 1.00 88.56 118 MET A N 1
ATOM 928 C CA . MET A 1 118 ? 19.124 -3.476 -15.718 1.00 88.56 118 MET A CA 1
ATOM 929 C C . MET A 1 118 ? 19.582 -2.875 -14.389 1.00 88.56 118 MET A C 1
ATOM 931 O O . MET A 1 118 ? 19.110 -1.808 -14.006 1.00 88.56 118 MET A O 1
ATOM 935 N N . ARG A 1 119 ? 20.520 -3.532 -13.694 1.00 90.25 119 ARG A N 1
ATOM 936 C CA . ARG A 1 119 ? 21.096 -3.014 -12.441 1.00 90.25 119 ARG A CA 1
ATOM 937 C C . ARG A 1 119 ? 21.862 -1.713 -12.674 1.00 90.25 119 ARG A C 1
ATOM 939 O O . ARG A 1 119 ? 21.588 -0.731 -11.995 1.00 90.25 119 ARG A O 1
ATOM 946 N N . ALA A 1 120 ? 22.730 -1.681 -13.687 1.00 90.00 120 ALA A N 1
ATOM 947 C CA . ALA A 1 120 ? 23.471 -0.475 -14.056 1.00 90.00 120 ALA A CA 1
ATOM 948 C C . ALA A 1 120 ? 22.549 0.686 -14.469 1.00 90.00 120 ALA A C 1
ATOM 950 O O . ALA A 1 120 ? 22.860 1.847 -14.218 1.00 90.00 120 ALA A O 1
ATOM 951 N N . LEU A 1 121 ? 21.408 0.391 -15.099 1.00 91.62 121 LEU A N 1
ATOM 952 C CA . LEU A 1 121 ? 20.398 1.390 -15.432 1.00 91.62 121 LEU A CA 1
ATOM 953 C C . LEU A 1 121 ? 19.693 1.904 -14.170 1.00 91.62 121 LEU A C 1
ATOM 955 O O . LEU A 1 121 ? 19.548 3.112 -14.018 1.00 91.62 121 LEU A O 1
ATOM 959 N N . ALA A 1 122 ? 19.302 1.015 -13.253 1.00 88.62 122 ALA A N 1
ATOM 960 C CA . ALA A 1 122 ? 18.643 1.387 -12.001 1.00 88.62 122 ALA A CA 1
ATOM 961 C C . ALA A 1 122 ? 19.513 2.297 -11.115 1.00 88.62 122 ALA A C 1
ATOM 963 O O . ALA A 1 122 ? 18.992 3.217 -10.498 1.00 88.62 122 ALA A O 1
ATOM 964 N N . GLU A 1 123 ? 20.831 2.085 -11.093 1.00 87.38 123 GLU A N 1
ATOM 965 C CA . GLU A 1 123 ? 21.784 2.944 -10.370 1.00 87.38 123 GLU A CA 1
ATOM 966 C C . GLU A 1 123 ? 21.960 4.335 -11.001 1.00 87.38 123 GLU A C 1
ATOM 968 O O . GLU A 1 123 ? 22.375 5.268 -10.320 1.00 87.38 123 GLU A O 1
ATOM 973 N N . ARG A 1 124 ? 21.672 4.483 -12.300 1.00 84.94 124 ARG A N 1
ATOM 974 C CA . ARG A 1 124 ? 21.833 5.746 -13.043 1.00 84.94 124 ARG A CA 1
ATOM 975 C C . ARG A 1 124 ? 20.552 6.573 -13.137 1.00 84.94 124 ARG A C 1
ATOM 977 O O . ARG A 1 124 ? 20.636 7.754 -13.449 1.00 84.94 124 ARG A O 1
ATOM 984 N N . LEU A 1 125 ? 19.388 5.959 -12.929 1.00 80.38 125 LEU A N 1
ATOM 985 C CA . LEU A 1 125 ? 18.068 6.592 -13.047 1.00 80.38 125 LEU A CA 1
ATOM 986 C C . LEU A 1 125 ? 17.497 7.035 -11.693 1.00 80.38 125 LEU A C 1
ATOM 988 O O . LEU A 1 125 ? 16.291 6.968 -11.483 1.00 80.38 125 LEU A O 1
ATOM 992 N N . THR A 1 126 ? 18.343 7.446 -10.752 1.00 62.84 126 THR A N 1
ATOM 993 C CA . THR A 1 126 ? 17.928 7.793 -9.383 1.00 62.84 126 THR A CA 1
ATOM 994 C C . THR A 1 126 ? 17.072 9.063 -9.254 1.00 62.84 126 THR A C 1
ATOM 996 O O . THR A 1 126 ? 16.694 9.384 -8.129 1.00 62.84 126 THR A O 1
ATOM 999 N N . ASP A 1 127 ? 16.722 9.723 -10.364 1.00 47.06 127 ASP A N 1
ATOM 1000 C CA . ASP A 1 127 ? 15.876 10.925 -10.430 1.00 47.06 127 ASP A CA 1
ATOM 1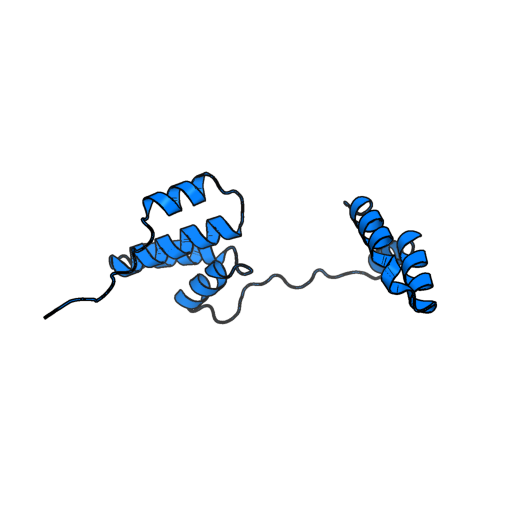001 C C . ASP A 1 127 ? 14.598 10.701 -11.263 1.00 47.06 127 ASP A C 1
ATOM 1003 O O . ASP A 1 127 ? 14.701 10.237 -12.427 1.00 47.06 127 ASP A O 1
#

pLDDT: mean 84.07, std 17.22, range [36.94, 98.12]

Sequence (127 aa):
MRSNSSATPIPTRKHFLEIERVSQMPLSQSRAEYWLGRAAERAGNRNAAVTHYKNAGKFPTTYYGQLALSRIGVKQLPIAPAPRIDAAAKKRFASHELVQVMNKLDDLNRGDRNTMFMRALAERLTD

Solvent-accessible surface area (backbone atoms only — not comparable to full-atom values): 7286 Å² total; per-residue (Å²): 132,85,87,85,82,83,75,74,78,72,81,53,70,69,60,36,54,52,43,40,75,73,37,90,46,67,65,47,36,13,44,28,26,27,52,52,10,54,52,27,46,76,70,68,38,56,69,59,13,52,53,24,14,54,60,2,32,75,35,50,92,32,74,38,3,42,53,19,29,48,75,74,68,50,87,69,78,85,67,80,76,80,80,86,81,52,73,65,58,52,50,57,57,61,65,36,66,56,49,47,51,41,53,54,30,43,76,67,76,43,51,88,63,32,63,64,44,52,51,58,44,58,73,70,56,82,119

Secondary structure (DSSP, 8-state):
---------PPPHHHHHHHHHH--SHHHHHHHHHHHHHHHHHTT-HHHHHHHHHHHHT-TTSHHHHHHHHHTT--S--PPPPP---HHHHHHHHHSHHHHHHHHHHHTT-GGGHHHHHHHHHHH---

InterPro domains:
  IPR008939 Lytic trans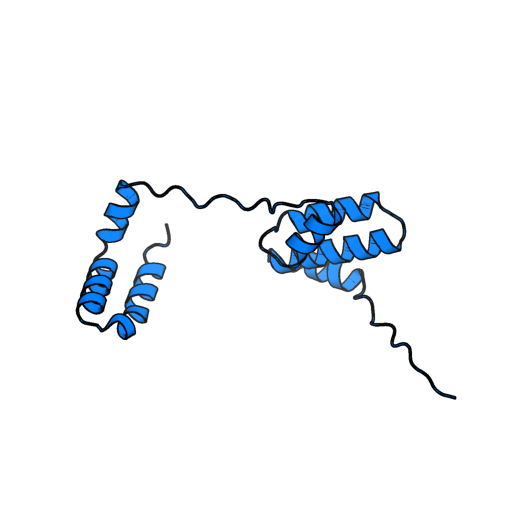glycosylase, superhelical U-shaped [SSF48435] (19-120)

Mean predicted aligned error: 10.84 Å

Radius of gyration: 23.27 Å; Cα contacts (8 Å, |Δi|>4): 118; chains: 1; bounding box: 40×49×62 Å

Nearest PDB structures (foldseek):
  6h5f-assembly1_A  TM=6.418E-01  e=7.744E-02  Neisseria meningitidis NM422
  5o2o-assembly1_A  TM=6.486E-01  e=1.229E-01  Neisseria meningitidis
  6w2v-assembly1_A  TM=3.321E-01  e=9.179E+00  synthetic construct

Foldseek 3Di:
DDDDDPPPPLPDLVVLVVQCVPDPDLQSLLVSLLSQLVVCVVVVNNVSNLVSLVRSLVSLVYPSNVVSCVVVPNPDRPDDDDDDDDPVNVVVVCPDPLNVVCVVCVVVVNNVPNVVSVVVVVVVPPD